Protein AF-W2IKK1-F1 (afdb_monomer)

pLDDT: mean 75.38, std 13.09, range [44.34, 93.06]

Radius of gyration: 18.67 Å; Cα contacts (8 Å, |Δi|>4): 23; chains: 1; bounding box: 47×24×40 Å

Foldseek 3Di:
DPDDDPPDDDDDDDPVVVVLVPDDDPVVQVVQWDDDPVDIDGSPDDD

Organism: Phytophthora nicotianae (NCBI:txid4792)

Sequence (47 aa):
MSNFSATMWFMTLDMTIGYEAVPMTARAKFFSASKCPLSYAFLGRIQ

Structure (mmCIF, N/CA/C/O backbone):
data_AF-W2IKK1-F1
#
_entry.id   AF-W2IKK1-F1
#
loop_
_atom_site.group_PDB
_atom_site.id
_atom_site.type_symbol
_atom_site.label_atom_id
_atom_site.label_alt_id
_atom_site.label_comp_id
_atom_site.label_asym_id
_atom_site.label_entity_id
_atom_site.label_seq_id
_atom_site.pdbx_PDB_ins_code
_atom_site.Cartn_x
_atom_site.Cartn_y
_atom_site.Cartn_z
_atom_site.occupancy
_atom_site.B_iso_or_equiv
_atom_site.auth_seq_id
_atom_site.auth_comp_id
_atom_site.auth_asym_id
_atom_site.auth_atom_id
_atom_site.pdbx_PDB_model_num
ATOM 1 N N . MET A 1 1 ? -29.867 -2.204 15.490 1.00 44.34 1 MET A N 1
ATOM 2 C CA . MET A 1 1 ? -28.591 -1.458 15.433 1.00 44.34 1 MET A CA 1
ATOM 3 C C . MET A 1 1 ? -28.092 -1.330 16.857 1.00 44.34 1 MET A C 1
ATOM 5 O O . MET A 1 1 ? -28.812 -0.789 17.682 1.00 44.34 1 MET A O 1
ATOM 9 N N . SER A 1 2 ? -26.957 -1.946 17.183 1.00 58.16 2 SER A N 1
ATOM 10 C CA . SER A 1 2 ? -26.376 -1.880 18.526 1.00 58.16 2 SER A CA 1
ATOM 11 C C . SER A 1 2 ? -25.935 -0.446 18.811 1.00 58.16 2 SER A C 1
ATOM 13 O O . SER A 1 2 ? -25.115 0.102 18.076 1.00 58.16 2 SER A O 1
ATOM 15 N N . ASN A 1 3 ? -26.514 0.156 19.850 1.00 60.22 3 ASN A N 1
ATOM 16 C CA . ASN A 1 3 ? -26.203 1.509 20.295 1.00 60.22 3 ASN A CA 1
ATOM 17 C C . ASN A 1 3 ? -24.734 1.581 20.716 1.00 60.22 3 ASN A C 1
ATOM 19 O O . ASN A 1 3 ? -24.344 1.015 21.737 1.00 60.22 3 ASN A O 1
ATOM 23 N N . PHE A 1 4 ? -23.925 2.272 19.917 1.00 65.94 4 PHE A N 1
ATOM 24 C CA . PHE A 1 4 ? -22.565 2.619 20.293 1.00 65.94 4 PHE A CA 1
ATOM 25 C C . PHE A 1 4 ? -22.639 3.618 21.455 1.00 65.94 4 PHE A C 1
ATOM 27 O O . PHE A 1 4 ? -23.130 4.733 21.289 1.00 65.94 4 PHE A O 1
ATOM 34 N N . SER A 1 5 ? -22.241 3.190 22.655 1.00 68.75 5 SER A N 1
ATOM 35 C CA . SER A 1 5 ? -22.290 4.032 23.853 1.00 68.75 5 SER A CA 1
ATOM 36 C C . SER A 1 5 ? -21.284 5.176 23.725 1.00 68.75 5 SER A C 1
ATOM 38 O O . SER A 1 5 ? -20.095 4.936 23.516 1.00 68.75 5 SER A O 1
ATOM 40 N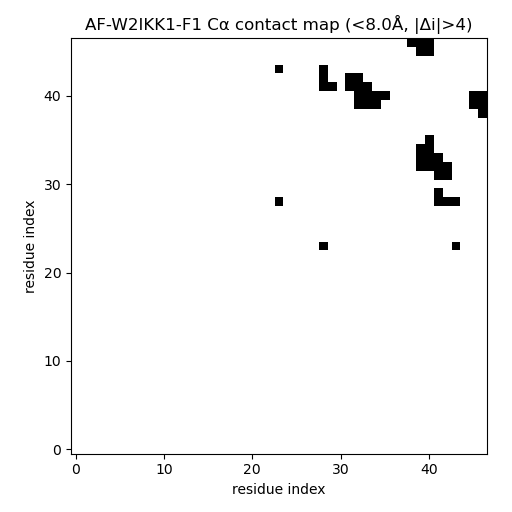 N . ALA A 1 6 ? -21.755 6.416 23.882 1.00 69.06 6 ALA A N 1
ATOM 41 C CA . ALA A 1 6 ? -20.965 7.644 23.748 1.00 69.06 6 ALA A CA 1
ATOM 42 C C . ALA A 1 6 ? -19.832 7.792 24.790 1.00 69.06 6 ALA A C 1
ATOM 44 O O . ALA A 1 6 ? -19.083 8.762 24.752 1.00 69.06 6 ALA A O 1
ATOM 45 N N . THR A 1 7 ? -19.707 6.847 25.727 1.00 70.00 7 THR A N 1
ATOM 46 C CA . THR A 1 7 ? -18.733 6.858 26.832 1.00 70.00 7 THR A CA 1
ATOM 47 C C . THR A 1 7 ? -17.616 5.815 26.677 1.00 70.00 7 THR A C 1
ATOM 49 O O . THR A 1 7 ? -16.863 5.580 27.619 1.00 70.00 7 THR A O 1
ATOM 52 N N . MET A 1 8 ? -17.501 5.155 25.519 1.00 80.62 8 MET A N 1
ATOM 53 C CA . MET A 1 8 ? -16.383 4.246 25.233 1.00 80.62 8 MET A CA 1
ATOM 54 C C . MET A 1 8 ? -15.174 4.989 24.664 1.00 80.62 8 MET A C 1
ATOM 56 O O . MET A 1 8 ? -15.307 5.853 23.801 1.00 80.62 8 MET A O 1
ATOM 60 N N . TRP A 1 9 ? -13.983 4.603 25.121 1.00 81.81 9 TRP A N 1
ATOM 61 C CA . TRP A 1 9 ? -12.716 5.056 24.556 1.00 81.81 9 TRP A CA 1
ATOM 62 C C . TRP A 1 9 ? -12.382 4.232 23.315 1.00 81.81 9 TRP A C 1
ATOM 64 O O . TRP A 1 9 ? -12.383 3.001 23.361 1.00 81.81 9 TRP A O 1
ATOM 74 N N . PHE A 1 10 ? -12.082 4.916 22.215 1.00 82.12 10 PHE A N 1
ATOM 75 C CA . PHE A 1 10 ? -11.674 4.294 20.961 1.00 82.12 10 PHE A CA 1
ATOM 76 C C . PHE A 1 10 ? -10.184 4.471 20.745 1.00 82.12 10 PHE A C 1
ATOM 78 O O . PHE A 1 10 ? -9.636 5.541 21.000 1.00 82.12 10 PHE A O 1
ATOM 85 N N . MET A 1 11 ? -9.549 3.429 20.218 1.00 88.19 11 MET A N 1
ATOM 86 C CA . MET A 1 11 ? -8.177 3.490 19.745 1.00 88.19 11 MET A CA 1
ATOM 87 C C . MET A 1 11 ? -8.165 3.162 18.259 1.00 88.19 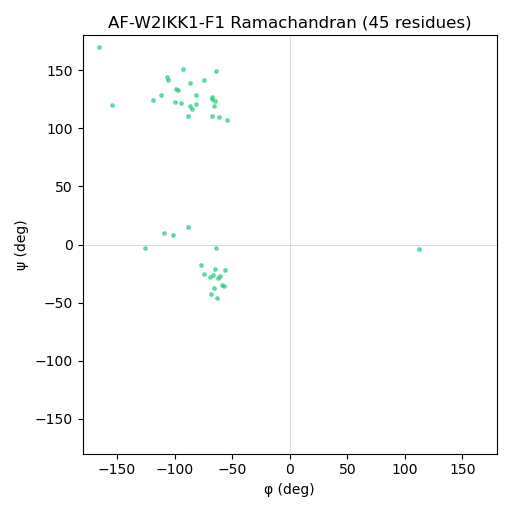11 MET A C 1
ATOM 89 O O . MET A 1 11 ? -8.658 2.114 17.844 1.00 88.19 11 MET A O 1
ATOM 93 N N . THR A 1 12 ? -7.614 4.064 17.457 1.00 90.06 12 THR A N 1
ATOM 94 C CA . THR A 1 12 ? -7.319 3.816 16.047 1.00 90.06 12 THR A CA 1
ATOM 95 C C . THR A 1 12 ? -5.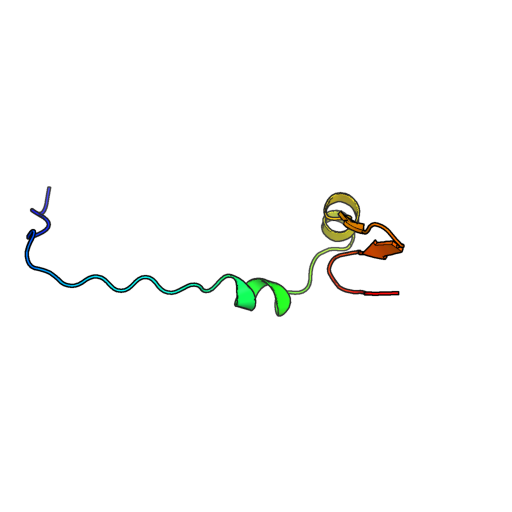844 3.463 15.916 1.00 90.06 12 THR A C 1
ATOM 97 O O . THR A 1 12 ? -4.983 4.107 16.512 1.00 90.06 12 THR A O 1
ATOM 100 N N . LEU A 1 13 ? -5.557 2.405 15.161 1.00 91.56 13 LEU A N 1
ATOM 101 C CA . LEU A 1 13 ? -4.196 1.968 14.869 1.00 91.56 13 LEU A CA 1
ATOM 102 C C . LEU A 1 13 ? -3.913 2.204 13.391 1.00 91.56 13 LEU A C 1
ATOM 104 O O . LEU A 1 13 ? -4.686 1.775 12.533 1.00 91.56 13 LEU A O 1
ATOM 108 N N . ASP A 1 14 ? -2.799 2.870 13.109 1.00 93.06 14 ASP A N 1
ATOM 109 C CA . ASP A 1 14 ? -2.302 3.032 11.752 1.00 93.06 14 ASP A CA 1
ATOM 110 C C . ASP A 1 14 ? -1.401 1.848 11.381 1.00 93.06 14 ASP A C 1
ATOM 112 O O . ASP A 1 14 ? -0.304 1.682 11.911 1.00 93.06 14 ASP A O 1
ATOM 116 N N . MET A 1 15 ? -1.888 1.013 10.466 1.00 92.25 15 MET A N 1
ATOM 117 C CA . MET A 1 15 ? -1.163 -0.149 9.945 1.00 92.25 15 MET A CA 1
ATOM 118 C C . MET A 1 15 ? 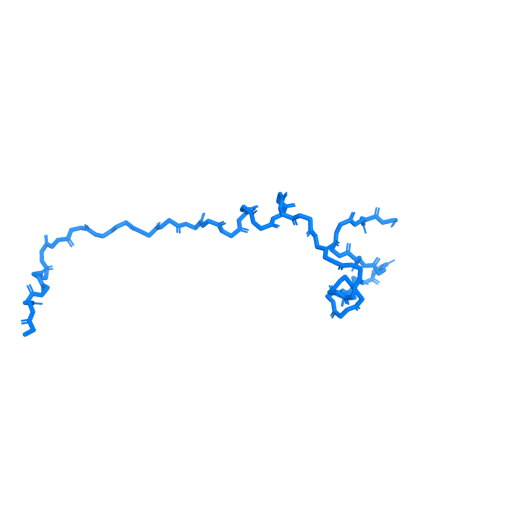-0.546 0.128 8.567 1.00 92.25 15 MET A C 1
ATOM 120 O O . MET A 1 15 ? -0.058 -0.800 7.919 1.00 92.25 15 MET A O 1
ATOM 124 N N . THR A 1 16 ? -0.571 1.379 8.089 1.00 89.75 16 THR A N 1
ATOM 125 C CA . THR A 1 16 ? -0.133 1.730 6.728 1.00 89.75 16 THR A CA 1
ATOM 126 C C . THR A 1 16 ? 1.345 1.438 6.480 1.00 89.75 16 THR A C 1
ATOM 128 O O . THR A 1 16 ? 1.709 1.053 5.371 1.00 89.75 16 THR A O 1
ATOM 131 N N . ILE A 1 17 ? 2.185 1.493 7.514 1.00 85.81 17 ILE A N 1
ATOM 132 C CA . ILE A 1 17 ? 3.602 1.114 7.418 1.00 85.81 17 ILE A CA 1
ATOM 133 C C . ILE A 1 17 ? 3.802 -0.354 6.999 1.00 85.81 17 ILE A C 1
ATOM 135 O O . ILE A 1 17 ? 4.784 -0.696 6.347 1.00 85.81 17 ILE A O 1
ATOM 139 N N . GLY A 1 18 ? 2.838 -1.232 7.299 1.00 86.50 18 GLY A N 1
ATOM 140 C CA . GLY A 1 18 ? 2.889 -2.643 6.917 1.00 86.50 18 GLY A CA 1
ATOM 141 C C . GLY A 1 18 ? 2.842 -2.875 5.403 1.00 86.50 18 GLY A C 1
ATOM 142 O O . GLY A 1 18 ? 3.305 -3.915 4.937 1.00 86.50 18 GLY A O 1
ATOM 143 N N . TYR A 1 19 ? 2.343 -1.911 4.620 1.00 83.94 19 TYR A N 1
ATOM 144 C CA . TYR A 1 19 ? 2.320 -2.022 3.159 1.00 83.94 19 TYR A CA 1
ATOM 145 C C . TYR A 1 19 ? 3.720 -2.008 2.542 1.00 83.94 19 TYR A C 1
ATOM 147 O O . TYR A 1 19 ? 3.904 -2.598 1.479 1.00 83.94 19 TYR A O 1
ATOM 155 N N . GLU A 1 20 ? 4.714 -1.402 3.198 1.00 82.88 20 GLU A N 1
ATOM 156 C CA . GLU A 1 20 ? 6.092 -1.375 2.691 1.00 82.88 20 GLU A CA 1
ATOM 157 C C . GLU A 1 20 ? 6.762 -2.756 2.724 1.00 82.88 20 GLU A C 1
ATOM 159 O O . GLU A 1 20 ? 7.618 -3.051 1.889 1.00 82.88 20 GLU A O 1
ATOM 164 N N . ALA A 1 21 ? 6.346 -3.632 3.645 1.00 86.25 21 ALA A N 1
ATOM 165 C CA . ALA A 1 21 ? 6.848 -5.002 3.737 1.00 86.25 21 ALA A CA 1
ATOM 166 C C . ALA A 1 21 ? 6.248 -5.933 2.666 1.00 86.25 21 ALA A C 1
ATOM 168 O O . ALA A 1 21 ? 6.789 -7.010 2.405 1.00 86.25 21 ALA A O 1
ATOM 169 N N . VAL A 1 22 ? 5.135 -5.538 2.037 1.00 85.75 22 VAL A N 1
ATOM 170 C CA . VAL A 1 22 ? 4.470 -6.333 1.003 1.00 85.75 22 VAL A CA 1
ATOM 171 C C . VAL A 1 22 ? 5.096 -6.017 -0.359 1.00 85.75 22 VAL A C 1
ATOM 173 O O . VAL A 1 22 ? 5.034 -4.878 -0.826 1.00 85.75 22 VAL A O 1
ATOM 176 N N . PRO A 1 23 ? 5.683 -7.005 -1.057 1.00 85.69 23 PRO A N 1
ATOM 177 C CA . PRO A 1 23 ? 6.309 -6.754 -2.345 1.00 85.69 23 PRO A CA 1
ATOM 178 C C . PRO A 1 23 ? 5.273 -6.327 -3.392 1.00 85.69 23 PRO A C 1
ATOM 180 O O . PRO A 1 23 ? 4.327 -7.052 -3.700 1.00 85.69 23 PRO A O 1
ATOM 183 N N . MET A 1 24 ? 5.484 -5.154 -3.995 1.00 87.62 24 MET A N 1
ATOM 184 C CA . MET A 1 24 ? 4.656 -4.685 -5.108 1.00 87.62 24 MET A CA 1
ATOM 185 C C . MET A 1 24 ? 4.976 -5.419 -6.411 1.00 87.62 24 MET A C 1
ATOM 187 O O . MET A 1 24 ? 6.141 -5.635 -6.763 1.00 87.62 24 MET A O 1
ATOM 191 N N . THR A 1 25 ? 3.930 -5.707 -7.188 1.00 87.81 25 THR A N 1
ATOM 192 C CA . THR A 1 25 ? 4.076 -6.219 -8.556 1.00 87.81 25 THR A CA 1
ATOM 193 C C . THR A 1 25 ? 4.752 -5.183 -9.459 1.00 87.81 25 THR A C 1
ATOM 195 O O . THR A 1 25 ? 4.579 -3.975 -9.286 1.00 87.81 25 THR A O 1
ATOM 198 N N . ALA A 1 26 ? 5.499 -5.642 -10.467 1.00 84.94 26 ALA A N 1
ATOM 199 C CA . ALA A 1 26 ? 6.196 -4.755 -11.405 1.00 84.94 26 ALA A CA 1
ATOM 200 C C . ALA A 1 26 ? 5.241 -3.780 -12.122 1.00 84.94 26 ALA A C 1
ATOM 202 O O . ALA A 1 26 ? 5.578 -2.616 -12.325 1.00 84.94 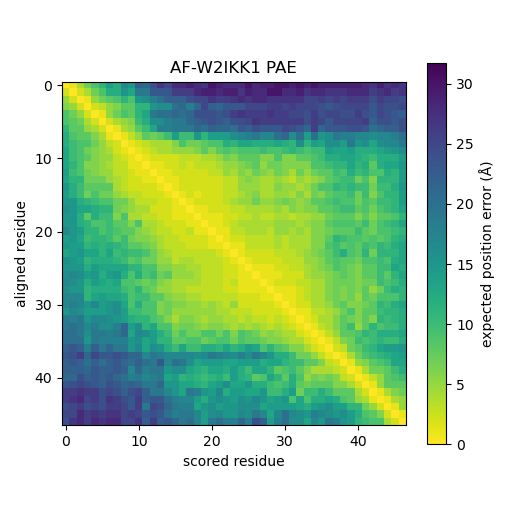26 ALA A O 1
ATOM 203 N N . ARG A 1 2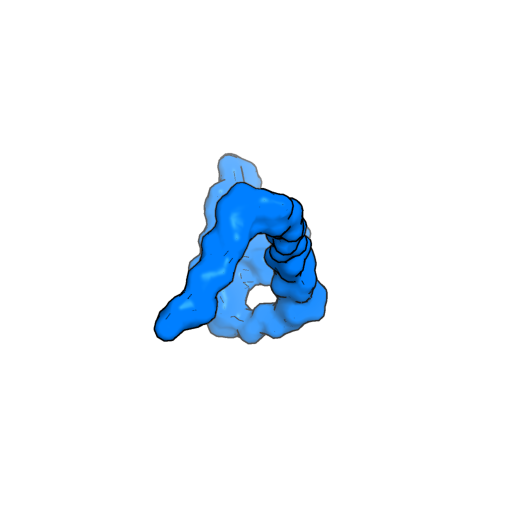7 ? 4.019 -4.234 -12.432 1.00 85.62 27 ARG A N 1
ATOM 204 C CA . ARG A 1 27 ? 2.967 -3.397 -13.021 1.00 85.62 27 ARG A CA 1
ATOM 205 C C . ARG A 1 27 ? 2.548 -2.264 -12.082 1.00 85.62 27 ARG A C 1
ATOM 207 O O . ARG A 1 27 ? 2.442 -1.129 -12.527 1.00 85.62 27 ARG A O 1
ATOM 214 N N . ALA A 1 28 ? 2.324 -2.558 -10.801 1.00 83.81 28 ALA A N 1
ATOM 215 C CA . ALA A 1 28 ? 1.905 -1.554 -9.823 1.00 83.81 28 ALA A CA 1
ATOM 216 C C . ALA A 1 28 ? 2.995 -0.498 -9.572 1.00 83.81 28 ALA A C 1
ATOM 218 O O . ALA A 1 28 ? 2.675 0.684 -9.495 1.00 83.81 28 ALA A O 1
ATOM 219 N N . LYS A 1 29 ? 4.275 -0.903 -9.556 1.00 82.12 29 LYS A N 1
ATOM 220 C CA . LYS A 1 29 ? 5.420 0.011 -9.384 1.00 82.12 29 LYS A CA 1
ATOM 221 C C . LYS A 1 29 ? 5.502 1.100 -10.452 1.00 82.12 29 LYS A C 1
ATOM 223 O O . LYS A 1 29 ? 5.920 2.214 -10.159 1.00 82.12 29 LYS A O 1
ATOM 228 N N . PHE A 1 30 ? 5.114 0.781 -11.687 1.00 80.75 30 PHE A N 1
ATOM 229 C CA . PHE A 1 30 ? 5.125 1.747 -12.785 1.00 80.75 30 PHE A CA 1
ATOM 230 C C . PHE A 1 30 ? 4.074 2.848 -12.592 1.00 80.75 30 PHE A C 1
ATOM 232 O O . PHE A 1 30 ? 4.365 4.023 -12.794 1.00 80.75 30 PHE A O 1
ATOM 239 N N . PHE A 1 31 ? 2.864 2.482 -12.158 1.00 82.81 31 PHE A N 1
ATOM 240 C CA . PHE A 1 31 ? 1.791 3.449 -11.902 1.00 82.81 31 PHE A CA 1
ATOM 241 C C . PHE A 1 31 ? 2.001 4.252 -10.618 1.00 82.81 31 PHE A C 1
ATOM 243 O O . PHE A 1 31 ? 1.505 5.368 -10.509 1.00 82.81 31 PHE A O 1
ATOM 250 N N . SER A 1 32 ? 2.739 3.701 -9.655 1.00 80.81 32 SER A N 1
ATOM 251 C CA . SER A 1 32 ? 3.001 4.329 -8.362 1.00 80.81 32 SER A CA 1
ATOM 252 C C . SER A 1 32 ? 4.240 5.237 -8.360 1.00 80.81 32 SER A C 1
ATOM 254 O O . SER A 1 32 ? 4.773 5.540 -7.294 1.00 80.81 32 SER A O 1
ATOM 256 N N . ALA A 1 33 ? 4.756 5.616 -9.532 1.00 79.38 33 ALA A N 1
ATOM 257 C CA . ALA A 1 33 ? 5.899 6.513 -9.639 1.00 79.38 33 ALA A CA 1
ATOM 258 C C . ALA A 1 33 ? 5.517 7.917 -9.150 1.00 79.38 33 ALA A C 1
ATOM 260 O O . ALA A 1 33 ? 4.552 8.511 -9.637 1.00 79.38 33 ALA A O 1
ATOM 261 N N . SER A 1 34 ? 6.288 8.465 -8.212 1.00 79.25 34 SER A N 1
ATOM 262 C CA . SER A 1 34 ? 6.128 9.843 -7.754 1.00 79.25 34 SER A CA 1
ATOM 263 C C . SER A 1 34 ? 7.266 10.711 -8.288 1.00 79.25 34 SER A C 1
ATOM 265 O O . SER A 1 34 ? 8.411 10.275 -8.445 1.00 79.25 34 SER A O 1
ATOM 267 N N . LYS A 1 35 ? 6.942 11.964 -8.621 1.00 75.25 35 LYS A N 1
ATOM 268 C CA . LYS A 1 35 ? 7.956 12.957 -8.978 1.00 75.25 35 LYS A CA 1
ATOM 269 C C . LYS A 1 35 ? 8.481 13.592 -7.696 1.00 75.25 35 LYS A C 1
ATOM 271 O O . LYS A 1 35 ? 7.724 14.268 -7.004 1.00 75.25 35 LYS A O 1
ATOM 276 N N . CYS A 1 36 ? 9.765 13.407 -7.409 1.00 71.75 36 CYS A N 1
ATOM 277 C CA . CYS A 1 36 ? 10.472 14.192 -6.407 1.00 71.75 36 CYS A CA 1
ATOM 278 C C . CYS A 1 36 ? 11.134 15.399 -7.102 1.00 71.75 36 CYS A C 1
ATOM 280 O O . CYS A 1 36 ? 11.500 15.301 -8.274 1.00 71.75 36 CYS A O 1
ATOM 282 N N . PRO A 1 37 ? 11.329 16.540 -6.415 1.00 71.94 37 PRO A N 1
ATOM 283 C CA . PRO A 1 37 ? 11.888 17.754 -7.025 1.00 71.94 37 PRO A CA 1
ATOM 284 C C . PRO A 1 37 ? 13.261 17.570 -7.694 1.00 71.94 37 PRO A C 1
ATOM 286 O O . PRO A 1 37 ? 13.635 18.368 -8.546 1.00 71.94 37 PRO A O 1
ATOM 289 N N . LEU A 1 38 ? 14.006 16.529 -7.308 1.00 70.94 38 LEU A N 1
ATOM 290 C CA . LEU A 1 38 ? 15.368 16.251 -7.771 1.00 70.94 38 LEU A CA 1
ATOM 291 C C . LEU A 1 38 ? 15.547 14.839 -8.363 1.00 70.94 38 LEU A C 1
ATOM 293 O O 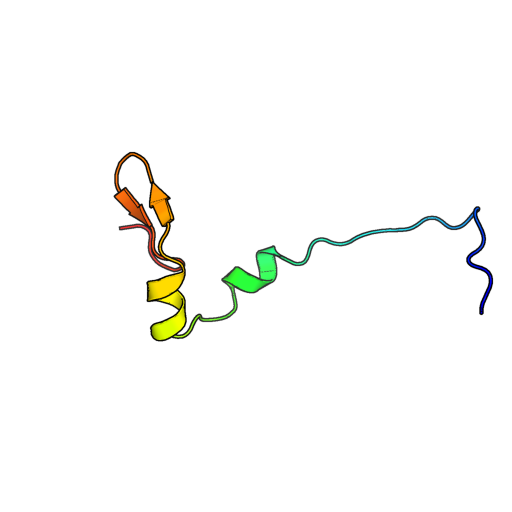. LEU A 1 38 ? 16.640 14.520 -8.822 1.00 70.94 38 LEU A O 1
ATOM 297 N N . SER A 1 39 ? 14.514 13.987 -8.364 1.00 57.25 39 SER A N 1
ATOM 298 C CA . SER A 1 39 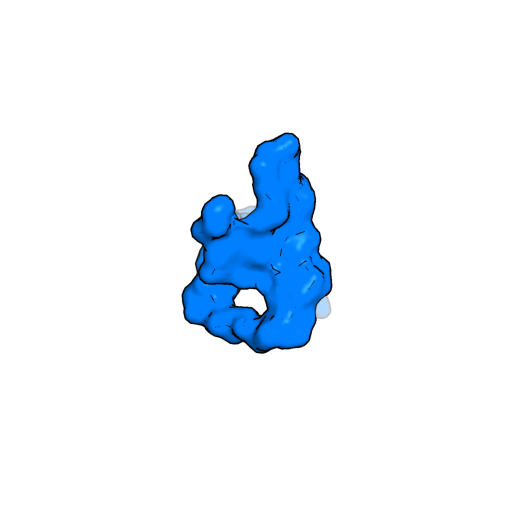? 14.610 12.609 -8.874 1.00 57.25 39 SER A CA 1
ATOM 299 C C . SER A 1 39 ? 13.240 11.956 -9.095 1.00 57.25 39 SER A C 1
ATOM 301 O O . SER A 1 39 ? 12.198 12.470 -8.688 1.00 57.25 39 SER A O 1
ATOM 303 N N . TYR A 1 40 ? 13.234 10.797 -9.751 1.00 64.69 40 TYR A N 1
ATOM 304 C CA . TYR A 1 40 ? 12.068 9.918 -9.797 1.00 64.69 40 TYR A CA 1
ATOM 305 C C . TYR A 1 40 ? 12.198 8.875 -8.693 1.00 64.69 40 TYR A C 1
ATOM 307 O O . TYR A 1 40 ? 13.169 8.121 -8.671 1.00 64.69 40 TYR A O 1
ATOM 315 N N . ALA A 1 41 ? 11.218 8.822 -7.793 1.00 61.84 41 ALA A N 1
ATOM 316 C CA . ALA A 1 41 ? 11.132 7.761 -6.804 1.00 61.84 41 ALA A CA 1
ATOM 317 C C . ALA A 1 41 ? 10.112 6.722 -7.281 1.00 61.84 41 ALA A C 1
ATOM 319 O O . ALA A 1 41 ? 8.941 7.027 -7.520 1.00 61.84 41 ALA A O 1
ATOM 320 N N . PHE A 1 42 ? 10.561 5.475 -7.413 1.00 64.62 42 PHE A N 1
ATOM 321 C CA . PHE A 1 42 ? 9.664 4.335 -7.558 1.00 64.62 42 PHE A CA 1
ATOM 322 C C . PHE A 1 42 ? 9.486 3.707 -6.179 1.00 64.62 42 PHE A C 1
ATOM 324 O O . PHE A 1 42 ? 10.471 3.468 -5.478 1.00 64.62 42 PHE A O 1
ATOM 331 N N 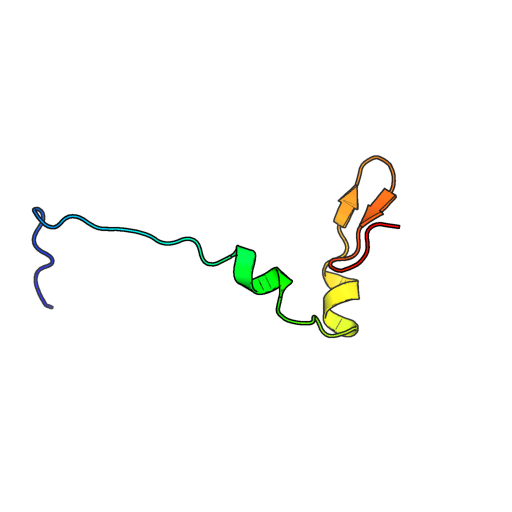. LEU A 1 43 ? 8.247 3.408 -5.787 1.00 60.62 43 LEU A N 1
ATOM 332 C CA . LEU A 1 43 ? 7.972 2.658 -4.559 1.00 60.62 43 LEU A CA 1
ATOM 333 C C . LEU A 1 43 ? 8.759 1.331 -4.581 1.00 60.62 43 LEU A C 1
ATOM 335 O O . LEU A 1 43 ? 8.481 0.420 -5.368 1.00 60.62 43 LEU A O 1
ATOM 339 N N . GLY A 1 44 ? 9.811 1.272 -3.757 1.00 58.38 44 GLY A N 1
ATOM 340 C CA . GLY A 1 44 ? 10.749 0.151 -3.657 1.00 58.38 44 GLY A CA 1
ATOM 341 C C . GLY A 1 44 ? 12.190 0.393 -4.135 1.00 58.38 44 GLY A C 1
ATOM 342 O O . GLY A 1 44 ? 12.995 -0.522 -3.976 1.00 58.38 44 GLY A O 1
ATOM 343 N N . ARG A 1 45 ? 12.553 1.559 -4.695 1.00 51.66 45 ARG A N 1
ATOM 344 C CA . ARG A 1 45 ? 13.956 2.007 -4.856 1.00 51.66 45 ARG A CA 1
ATOM 345 C C . ARG A 1 45 ? 14.046 3.535 -4.922 1.00 51.66 45 ARG A C 1
ATOM 347 O O . ARG A 1 45 ? 13.518 4.147 -5.847 1.00 51.66 45 ARG A O 1
ATOM 354 N N . ILE A 1 46 ? 14.786 4.112 -3.979 1.00 46.59 46 ILE A N 1
ATOM 355 C CA . ILE A 1 46 ? 15.425 5.421 -4.146 1.00 46.59 46 ILE A CA 1
ATOM 356 C C . ILE A 1 46 ? 16.705 5.142 -4.939 1.00 46.59 46 ILE A C 1
ATOM 358 O O . ILE A 1 46 ? 17.495 4.291 -4.525 1.00 46.59 46 ILE A O 1
ATOM 362 N N . GLN A 1 47 ? 16.849 5.764 -6.106 1.00 49.62 47 GLN A N 1
ATOM 363 C CA . GLN A 1 47 ? 18.051 5.680 -6.932 1.00 49.62 47 GLN A CA 1
ATOM 364 C C . GLN A 1 47 ? 18.814 6.997 -6.844 1.00 49.62 47 GLN A C 1
ATOM 366 O O . GLN A 1 47 ? 18.134 8.049 -6.794 1.00 49.62 47 GLN A O 1
#

Secondary structure (DSSP, 8-state):
-----TT--------GGGGGGSPPPHHHHHHT-EEETTEEEBTTB--

Solvent-accessible surface area (backbone atoms only — not comparable to full-atom values): 3395 Å² total; per-residue (Å²): 132,85,80,80,63,93,83,66,88,83,82,86,81,88,64,69,73,60,56,76,78,51,85,74,53,75,72,55,35,65,75,53,52,43,86,48,101,88,48,69,37,37,75,93,47,87,121

Mean predicted aligned error: 10.96 Å